Protein AF-A0A5Q2NVH3-F1 (afdb_monomer_lite)

Sequence (102 aa):
MVDRYIDAQADEKRTYYNMYDPFAPKEILPSMLMTTEDIETLAPIQLDLGGPNGFYSSNFAQFVMNGFTHADWENYVAQLKKMNIDTYVSIYQKYYDAYKAK

Radius of gyration: 19.96 Å; chains: 1; bounding box: 62×32×36 Å

pLDDT: mean 87.48, std 13.02, range [45.06, 98.31]

Foldseek 3Di:
DVPVVVVVVVVVVVVVCVVCVVVDDPDDLDPFDADPVLCVVVVQLCCQDPPCPHLPNVVVVVCVVPNDDPVRVVVSVVVNVVSVVVSVVVRSVVRSVVVVVD

Secondary structure (DSSP, 8-state):
--HHHHHHHHHHHHHHHHHHGGGS-SS--------HHHHHHHHHHHHHHHSTTSHHHHHHHHHHHH---HHHHHHHHHHHHHTTHHHHHHHHHHHHHHHHT-

Structure (mmCIF, N/CA/C/O backbone):
data_AF-A0A5Q2NVH3-F1
#
_entry.id   AF-A0A5Q2NVH3-F1
#
loop_
_atom_site.group_PDB
_atom_site.id
_atom_site.type_symbol
_atom_site.label_atom_id
_atom_site.label_alt_id
_atom_site.label_comp_id
_atom_site.label_asym_id
_atom_site.label_entity_id
_atom_site.label_seq_id
_atom_site.pdbx_PDB_ins_code
_atom_site.Cartn_x
_atom_site.Cartn_y
_atom_site.Cartn_z
_atom_site.occupancy
_ato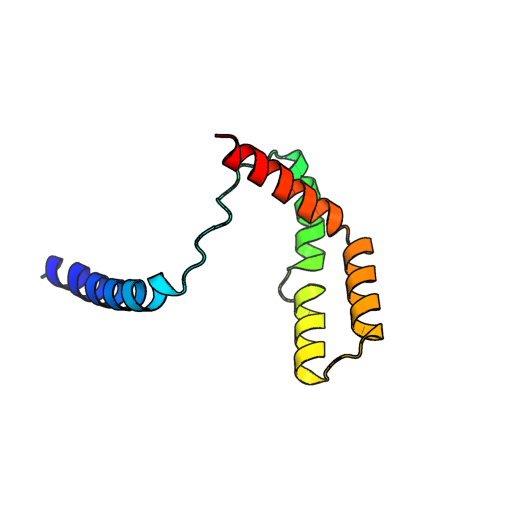m_site.B_iso_or_equiv
_atom_site.auth_seq_id
_atom_site.auth_comp_id
_atom_site.auth_asym_id
_atom_site.auth_atom_id
_atom_site.pdbx_PDB_model_num
ATOM 1 N N . MET A 1 1 ? -44.030 -8.950 -19.074 1.00 45.31 1 MET A N 1
ATOM 2 C CA . MET A 1 1 ? -42.845 -8.566 -19.882 1.00 45.31 1 MET A CA 1
ATOM 3 C C . MET A 1 1 ? -41.650 -8.115 -19.036 1.00 45.31 1 MET A C 1
ATOM 5 O O . MET A 1 1 ? -40.559 -8.082 -19.583 1.00 45.31 1 MET A O 1
ATOM 9 N N . VAL A 1 2 ? -41.809 -7.828 -17.735 1.00 45.06 2 VAL A N 1
ATOM 10 C CA . VAL A 1 2 ? -40.703 -7.387 -16.858 1.00 45.06 2 VAL A CA 1
ATOM 11 C C . VAL A 1 2 ? -39.934 -8.562 -16.223 1.00 45.06 2 VAL A C 1
ATOM 13 O O . VAL A 1 2 ? -38.739 -8.435 -15.995 1.00 45.06 2 VAL A O 1
ATOM 16 N N . ASP A 1 3 ? -40.547 -9.740 -16.062 1.00 48.72 3 ASP A N 1
ATOM 17 C CA . ASP A 1 3 ? -39.888 -10.876 -15.384 1.00 48.72 3 ASP A CA 1
ATOM 18 C C . ASP A 1 3 ? -38.797 -11.568 -16.223 1.00 48.72 3 ASP A C 1
ATOM 20 O O . ASP A 1 3 ? -37.840 -12.112 -15.689 1.00 48.72 3 ASP A O 1
ATOM 24 N N . ARG A 1 4 ? -38.873 -11.498 -17.559 1.00 47.19 4 ARG A N 1
ATOM 25 C CA . ARG A 1 4 ? -37.969 -12.249 -18.456 1.00 47.19 4 ARG A CA 1
ATOM 26 C C . ARG A 1 4 ? -36.587 -11.610 -18.643 1.00 47.19 4 ARG A C 1
ATOM 28 O O . ARG A 1 4 ? -35.658 -12.284 -19.074 1.00 47.19 4 ARG A O 1
ATOM 35 N N . TYR A 1 5 ? -36.462 -10.312 -18.359 1.00 49.00 5 TYR A N 1
ATOM 36 C CA . TYR A 1 5 ? -35.203 -9.571 -18.510 1.00 49.00 5 TYR A CA 1
ATOM 37 C C . TYR A 1 5 ? -34.304 -9.667 -17.273 1.00 49.00 5 TYR A C 1
ATOM 39 O O . TYR A 1 5 ? -33.089 -9.531 -17.404 1.00 49.00 5 TYR A O 1
ATOM 47 N N . ILE A 1 6 ? -34.883 -9.934 -16.097 1.00 54.09 6 ILE A N 1
ATOM 48 C CA . ILE A 1 6 ? -34.126 -10.141 -14.857 1.00 54.09 6 ILE A CA 1
ATOM 49 C C . ILE A 1 6 ? -33.382 -11.482 -14.925 1.00 54.09 6 ILE A C 1
ATOM 51 O O . ILE A 1 6 ? -32.192 -11.531 -14.617 1.00 54.09 6 ILE A O 1
ATOM 55 N N . ASP A 1 7 ? -34.045 -12.530 -15.423 1.00 61.53 7 ASP A N 1
ATOM 56 C CA . ASP A 1 7 ? -33.487 -13.885 -15.467 1.00 61.53 7 ASP A CA 1
ATOM 57 C C . ASP A 1 7 ? -32.384 -14.052 -16.517 1.00 61.53 7 ASP A C 1
ATOM 59 O O . ASP A 1 7 ? -31.327 -14.573 -16.197 1.00 61.53 7 ASP A O 1
ATOM 63 N N . ALA A 1 8 ? -32.543 -13.537 -17.742 1.00 60.34 8 ALA A N 1
ATOM 64 C CA . ALA A 1 8 ? -31.532 -13.739 -18.789 1.00 60.34 8 ALA A CA 1
ATOM 65 C C . ALA A 1 8 ? -30.182 -13.058 -18.475 1.00 60.34 8 ALA A C 1
ATOM 67 O O . ALA A 1 8 ? -29.124 -13.640 -18.707 1.00 60.34 8 ALA A O 1
ATOM 68 N N . GLN A 1 9 ? -30.197 -11.843 -17.907 1.00 61.66 9 GLN A N 1
ATOM 69 C CA . GLN A 1 9 ? -28.964 -11.192 -17.444 1.00 61.66 9 GLN A CA 1
ATOM 70 C C . GLN A 1 9 ? -28.386 -11.869 -16.195 1.00 61.66 9 GLN A C 1
ATOM 72 O O . GLN A 1 9 ? -27.167 -11.891 -16.016 1.00 61.66 9 GLN A O 1
ATOM 77 N N . ALA A 1 10 ? -29.240 -12.413 -15.324 1.00 65.75 10 ALA A N 1
ATOM 78 C CA . ALA A 1 10 ? -28.799 -13.199 -14.178 1.00 65.75 10 ALA A CA 1
ATOM 79 C C . ALA A 1 10 ? -28.172 -14.535 -14.610 1.00 65.75 10 ALA A C 1
ATOM 81 O O . ALA A 1 10 ? -27.168 -14.938 -14.025 1.00 65.75 10 ALA A O 1
ATOM 82 N N . ASP A 1 11 ? -28.699 -15.175 -15.653 1.00 73.44 11 ASP A N 1
ATOM 83 C CA . ASP A 1 11 ? -28.203 -16.427 -16.229 1.00 73.44 11 ASP A CA 1
ATOM 84 C C . ASP A 1 11 ? -26.855 -16.232 -16.933 1.00 73.44 11 ASP A C 1
ATOM 86 O O . ASP A 1 11 ? -25.930 -17.028 -16.747 1.00 73.44 11 ASP A O 1
ATOM 90 N N . GLU A 1 12 ? -26.698 -15.135 -17.680 1.00 77.81 12 GLU A N 1
ATOM 91 C CA . GLU A 1 12 ? -25.421 -14.781 -18.305 1.00 77.81 12 GLU A CA 1
ATOM 92 C C . GLU A 1 12 ? -24.351 -14.520 -17.234 1.00 77.81 12 GLU A C 1
ATOM 94 O O . GLU A 1 12 ? -23.283 -15.135 -17.242 1.00 77.81 12 GLU A O 1
ATOM 99 N N . LYS A 1 13 ? -24.674 -13.698 -16.224 1.00 78.06 13 LYS A N 1
ATOM 100 C CA . LYS A 1 13 ? -23.790 -13.456 -15.074 1.00 78.06 13 LYS A CA 1
ATOM 101 C C . LYS A 1 13 ? -23.440 -14.743 -14.335 1.00 78.06 13 LYS A C 1
ATOM 103 O O . LYS A 1 13 ? -22.280 -14.940 -13.996 1.00 78.06 13 LYS A O 1
ATOM 108 N N . ARG A 1 14 ? -24.410 -15.633 -14.107 1.00 79.88 14 ARG A N 1
ATOM 109 C CA . ARG A 1 14 ? -24.197 -16.924 -13.435 1.00 79.88 14 ARG A CA 1
ATOM 110 C C . ARG A 1 14 ? -23.259 -17.829 -14.230 1.00 79.88 14 ARG A C 1
ATOM 112 O O . ARG A 1 14 ? -22.423 -18.500 -13.634 1.00 79.88 14 ARG A O 1
ATOM 119 N N . THR A 1 15 ? -23.356 -17.808 -15.557 1.00 84.56 15 THR A N 1
ATOM 120 C CA . THR A 1 15 ? -22.443 -18.543 -16.441 1.00 84.56 15 THR A CA 1
ATOM 121 C C . THR A 1 15 ? -21.007 -18.055 -16.271 1.00 84.56 15 THR A C 1
ATOM 123 O O . THR A 1 15 ? -20.10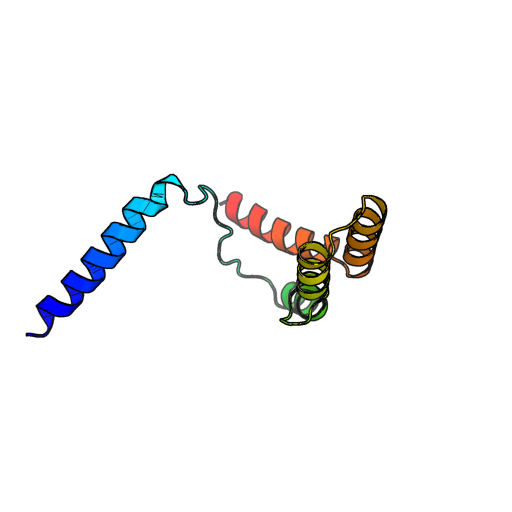8 -18.868 -16.060 1.00 84.56 15 THR A O 1
ATOM 126 N N . TYR A 1 16 ? -20.791 -16.736 -16.278 1.00 83.19 16 TYR A N 1
ATOM 127 C CA . TYR A 1 16 ? -19.465 -16.173 -16.025 1.00 83.19 16 TYR A CA 1
ATOM 128 C C . TYR A 1 16 ? -18.980 -16.461 -14.600 1.00 83.19 16 TYR A C 1
ATOM 130 O O . TYR A 1 16 ? -17.839 -16.877 -14.429 1.00 83.19 16 TYR A O 1
ATOM 138 N N . TYR A 1 17 ? -19.832 -16.319 -13.578 1.00 82.38 17 TYR A N 1
ATOM 139 C CA . TYR A 1 17 ? -19.451 -16.637 -12.200 1.00 82.38 17 TYR A CA 1
ATOM 140 C C . TYR A 1 17 ? -18.985 -18.085 -12.061 1.00 82.38 17 TYR A C 1
ATOM 142 O O . TYR A 1 17 ? -17.893 -18.306 -11.559 1.00 82.38 17 TYR A O 1
ATOM 150 N N . ASN A 1 18 ? -19.733 -19.056 -12.589 1.00 87.25 18 ASN A N 1
ATOM 151 C CA . ASN A 1 18 ? -19.346 -20.469 -12.532 1.00 87.25 18 ASN A CA 1
ATOM 152 C C . ASN A 1 18 ? -18.049 -20.768 -13.302 1.00 87.25 18 ASN A C 1
ATOM 154 O O . ASN A 1 18 ? -17.293 -21.652 -12.910 1.00 87.25 18 ASN A O 1
ATOM 158 N N . MET A 1 19 ? -17.790 -20.052 -14.401 1.00 90.00 19 MET A N 1
ATOM 159 C CA . MET A 1 19 ? -16.549 -20.187 -15.169 1.00 90.00 19 MET A CA 1
ATOM 160 C C . MET A 1 19 ? -15.331 -19.703 -14.372 1.00 90.00 19 MET A C 1
ATOM 162 O O . MET A 1 19 ? -14.267 -20.314 -14.460 1.00 90.00 19 MET A O 1
ATOM 166 N N . TYR A 1 20 ? -15.484 -18.620 -13.604 1.00 85.50 20 TYR A N 1
ATOM 167 C CA . TYR A 1 20 ? -14.389 -18.005 -12.852 1.00 85.50 20 TYR A CA 1
ATOM 168 C C . TYR A 1 20 ? -14.267 -18.490 -11.400 1.00 85.50 20 TYR A C 1
ATOM 170 O O . TYR A 1 20 ? -13.195 -18.340 -10.820 1.00 85.50 20 TYR A O 1
ATOM 178 N N . ASP A 1 21 ? -15.305 -19.108 -10.828 1.00 86.94 21 ASP A N 1
ATOM 179 C CA . ASP A 1 21 ? -15.341 -19.596 -9.440 1.00 86.94 21 ASP A CA 1
ATOM 180 C C . ASP A 1 21 ? -14.149 -20.503 -9.065 1.00 86.94 21 ASP A C 1
ATOM 182 O O . ASP A 1 21 ? -13.522 -20.257 -8.034 1.00 86.94 21 ASP A O 1
ATOM 186 N N . PRO A 1 22 ? -13.698 -21.458 -9.912 1.00 90.44 22 PRO A N 1
ATOM 187 C CA . PRO A 1 22 ? -12.520 -22.277 -9.601 1.00 90.44 22 PRO A CA 1
ATOM 188 C C . PRO A 1 22 ? -11.210 -21.481 -9.500 1.00 90.44 22 PRO A C 1
ATOM 190 O O . PRO A 1 22 ? -10.234 -21.968 -8.929 1.00 90.44 22 PRO A O 1
ATOM 193 N N . PHE A 1 23 ? -11.178 -20.281 -10.083 1.00 88.81 23 PHE A N 1
ATOM 194 C CA . PHE A 1 23 ? -10.034 -19.372 -10.081 1.00 88.81 23 PHE A CA 1
ATOM 195 C C . PHE A 1 23 ? -10.178 -18.257 -9.039 1.00 88.81 23 PHE A C 1
ATOM 197 O O . PHE A 1 23 ? -9.262 -17.447 -8.883 1.00 88.81 23 PHE A O 1
ATOM 204 N N . ALA A 1 24 ? -11.309 -18.194 -8.332 1.00 85.06 24 ALA A N 1
ATOM 205 C CA . ALA A 1 24 ? -11.531 -17.200 -7.301 1.00 85.06 24 ALA A CA 1
ATOM 206 C C . ALA A 1 24 ? -10.607 -17.453 -6.092 1.00 85.06 24 ALA A C 1
ATOM 208 O O . ALA A 1 24 ? -10.353 -18.606 -5.718 1.00 85.06 24 ALA A O 1
ATOM 209 N N . PRO A 1 25 ? -10.102 -16.392 -5.438 1.00 84.25 25 PRO A N 1
ATOM 210 C CA . PRO A 1 25 ? -9.376 -16.538 -4.186 1.00 84.25 25 PRO A CA 1
ATOM 211 C C . PRO A 1 25 ? -10.262 -17.199 -3.126 1.00 84.25 25 PRO A C 1
ATOM 213 O O . PRO A 1 25 ? -11.377 -16.749 -2.869 1.00 84.25 25 PRO A O 1
ATOM 216 N N . LYS A 1 26 ? -9.747 -18.244 -2.468 1.00 84.25 26 LYS A N 1
ATOM 217 C CA . LYS A 1 26 ? -10.449 -18.911 -1.354 1.00 84.25 26 LYS A CA 1
ATOM 218 C C . LYS A 1 26 ? -10.589 -18.014 -0.126 1.00 84.25 26 LYS A C 1
ATOM 220 O O . LYS A 1 26 ? -11.501 -18.195 0.673 1.00 84.25 26 LYS A O 1
ATOM 225 N N . GLU A 1 27 ? -9.665 -17.072 0.033 1.00 82.19 27 GLU A N 1
ATOM 226 C CA . GLU A 1 27 ? -9.660 -16.101 1.116 1.00 82.19 27 GLU A CA 1
ATOM 227 C C . GLU A 1 27 ? -9.803 -14.704 0.526 1.00 82.19 27 GLU A C 1
ATOM 229 O O . GLU A 1 27 ? -9.022 -14.293 -0.333 1.00 82.19 27 GLU A O 1
ATOM 234 N N . ILE A 1 28 ? -10.823 -13.988 0.987 1.00 80.12 28 ILE A N 1
ATOM 235 C CA . ILE A 1 28 ? -11.111 -12.618 0.579 1.00 80.12 28 ILE A CA 1
ATOM 236 C C . ILE A 1 28 ? -10.909 -11.737 1.805 1.00 80.12 28 ILE A C 1
ATOM 238 O O . ILE A 1 28 ? -11.346 -12.090 2.903 1.00 80.12 28 ILE A O 1
ATOM 242 N N . LEU A 1 29 ? -10.259 -10.589 1.619 1.00 81.62 29 LEU A N 1
ATOM 243 C CA . LEU A 1 29 ? -10.180 -9.575 2.660 1.00 81.62 29 LEU A CA 1
ATOM 244 C C . LEU A 1 29 ? -11.599 -9.023 2.904 1.00 81.62 29 LEU A C 1
ATOM 246 O O . LEU A 1 29 ? -12.187 -8.450 1.982 1.00 81.62 29 LEU A O 1
ATOM 250 N N . PRO A 1 30 ? -12.185 -9.213 4.099 1.00 83.31 30 PRO A N 1
ATOM 251 C CA . PRO A 1 30 ? -13.537 -8.748 4.376 1.00 83.31 30 PRO A CA 1
ATOM 252 C C . PRO A 1 30 ? -13.584 -7.217 4.431 1.00 83.31 30 PRO A C 1
ATOM 254 O O . PRO A 1 30 ? -12.568 -6.550 4.621 1.00 83.31 30 PRO A O 1
ATOM 257 N N . SER A 1 31 ? -14.784 -6.644 4.326 1.00 81.00 31 SER A N 1
ATOM 258 C CA . SER A 1 31 ? -14.975 -5.239 4.695 1.00 81.00 31 SER A CA 1
ATOM 259 C C . SER A 1 31 ? -14.771 -5.101 6.206 1.00 81.00 31 SER A C 1
ATOM 261 O O . SER A 1 31 ? -15.515 -5.684 6.996 1.00 81.00 31 SER A O 1
ATOM 263 N N . MET A 1 32 ? -13.723 -4.380 6.603 1.00 84.00 32 MET A N 1
ATOM 264 C CA . MET A 1 32 ? -13.332 -4.228 8.002 1.00 84.00 32 MET A CA 1
ATOM 265 C C . MET A 1 32 ? -13.821 -2.883 8.534 1.00 84.00 32 MET A C 1
ATOM 267 O O . MET A 1 32 ? -13.495 -1.834 7.983 1.00 84.00 32 MET A O 1
ATOM 271 N N . LEU A 1 33 ? -14.605 -2.916 9.613 1.00 87.31 33 LEU A N 1
ATOM 272 C CA . LEU A 1 33 ? -15.003 -1.711 10.337 1.00 87.31 33 LEU A CA 1
ATOM 273 C C . LEU A 1 33 ? -13.831 -1.255 11.210 1.00 87.31 33 LEU A C 1
ATOM 275 O O . LEU A 1 33 ? -13.589 -1.825 12.275 1.00 87.31 33 LEU A O 1
ATOM 279 N N . MET A 1 34 ? -13.095 -0.261 10.720 1.00 93.25 34 MET A N 1
ATOM 280 C CA . MET A 1 34 ? -11.941 0.323 11.402 1.00 93.25 34 MET A CA 1
ATOM 281 C C . MET A 1 34 ? -12.351 1.474 12.329 1.00 93.25 34 MET A C 1
ATOM 283 O O . MET A 1 34 ? -13.393 2.102 12.133 1.00 93.25 34 MET A O 1
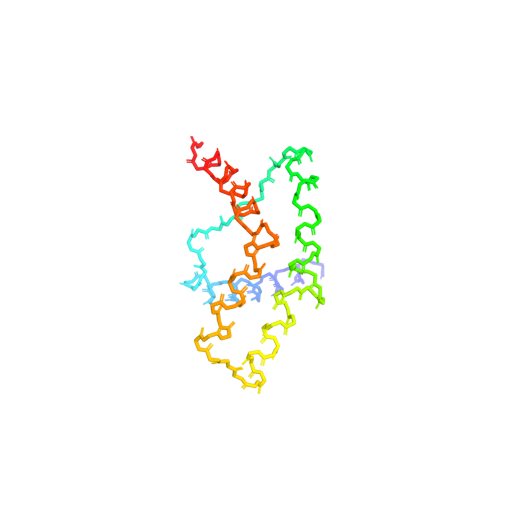ATOM 287 N N . THR A 1 35 ? -11.534 1.760 13.343 1.00 96.69 35 THR A N 1
ATOM 288 C CA . THR A 1 35 ? -11.687 2.958 14.177 1.00 96.69 35 THR A CA 1
ATOM 289 C C . THR A 1 35 ? -11.382 4.220 13.373 1.00 96.69 35 THR A C 1
ATOM 291 O O . THR A 1 35 ? -10.628 4.189 12.401 1.00 96.69 35 THR A O 1
ATOM 294 N N . THR A 1 36 ? -11.929 5.357 13.809 1.00 96.44 36 THR A N 1
ATOM 295 C CA . THR A 1 36 ? -11.649 6.659 13.186 1.00 96.44 36 THR A CA 1
ATOM 296 C C . THR A 1 36 ? -10.155 6.989 13.192 1.00 96.44 36 THR A C 1
ATOM 298 O O . THR A 1 36 ? -9.632 7.409 12.170 1.00 96.44 36 THR A O 1
ATOM 301 N N . GLU A 1 37 ? -9.456 6.728 14.299 1.00 97.19 37 GLU A N 1
ATOM 302 C CA . GLU A 1 37 ? -8.010 6.968 14.436 1.00 97.19 37 GLU A CA 1
ATOM 303 C C . GLU A 1 37 ? -7.176 6.179 13.410 1.00 97.19 37 GLU A C 1
ATOM 305 O O . GLU A 1 37 ? -6.266 6.723 12.778 1.00 97.19 37 GLU A O 1
ATOM 310 N N . ASP A 1 38 ? -7.512 4.904 13.188 1.00 97.12 38 ASP A N 1
ATOM 311 C CA . ASP A 1 38 ? -6.809 4.079 12.204 1.00 97.12 38 ASP A CA 1
ATOM 312 C C . ASP A 1 38 ? -7.115 4.554 10.773 1.00 97.12 38 ASP A C 1
ATOM 314 O O . ASP A 1 38 ? -6.221 4.587 9.929 1.00 97.12 38 ASP A O 1
ATOM 318 N N . ILE A 1 39 ? -8.350 4.988 10.496 1.00 95.38 39 ILE A N 1
ATOM 319 C CA . ILE A 1 39 ? -8.724 5.579 9.200 1.00 95.38 39 ILE A CA 1
ATOM 320 C C . ILE A 1 39 ? -7.955 6.882 8.949 1.00 95.38 39 ILE A C 1
ATOM 322 O O . ILE A 1 39 ? -7.426 7.076 7.855 1.00 95.38 39 ILE A O 1
ATOM 326 N N . GLU A 1 40 ? -7.861 7.761 9.947 1.00 96.56 40 GLU A N 1
ATOM 327 C CA . GLU A 1 40 ? -7.104 9.016 9.863 1.00 96.56 40 GLU A CA 1
ATOM 328 C C . GLU A 1 40 ? -5.609 8.763 9.630 1.00 96.56 40 GLU A C 1
ATOM 330 O O . GLU A 1 40 ? -4.976 9.489 8.865 1.00 96.56 40 GLU A O 1
ATOM 335 N N . THR A 1 41 ? -5.062 7.692 10.213 1.00 96.31 41 THR A N 1
ATOM 336 C CA . THR A 1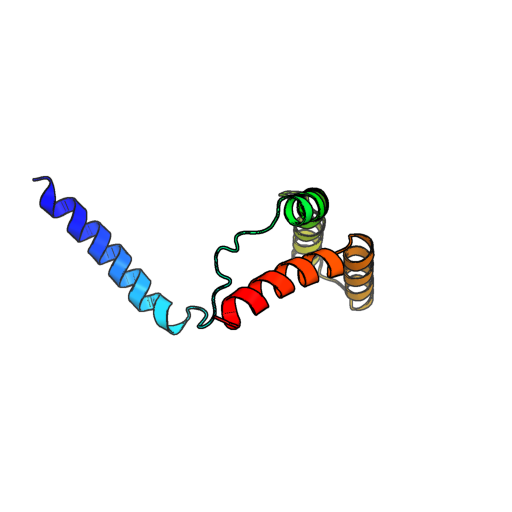 41 ? -3.680 7.253 9.968 1.00 96.31 41 THR A CA 1
ATOM 337 C C . THR A 1 41 ? -3.490 6.720 8.545 1.00 96.31 41 THR A C 1
ATOM 339 O O . THR A 1 41 ? -2.489 7.019 7.893 1.00 96.31 41 THR A O 1
ATOM 342 N N . LEU A 1 42 ? -4.446 5.936 8.038 1.00 95.06 42 LEU A N 1
ATOM 343 C CA . LEU A 1 42 ? -4.369 5.326 6.709 1.00 95.06 42 LEU A CA 1
ATOM 344 C C . LEU A 1 42 ? -4.577 6.324 5.567 1.00 95.06 42 LEU A C 1
ATOM 346 O O . LEU A 1 42 ? -3.957 6.169 4.516 1.00 95.06 42 LEU A O 1
ATOM 350 N N . ALA A 1 43 ? -5.435 7.329 5.749 1.00 93.75 43 ALA A N 1
ATOM 351 C CA . ALA A 1 43 ? -5.833 8.260 4.695 1.00 93.75 43 ALA A CA 1
ATOM 352 C C . ALA A 1 43 ? -4.652 8.923 3.947 1.00 93.75 43 ALA A C 1
ATOM 354 O O . ALA A 1 43 ? -4.614 8.818 2.716 1.00 93.75 43 ALA A O 1
ATOM 355 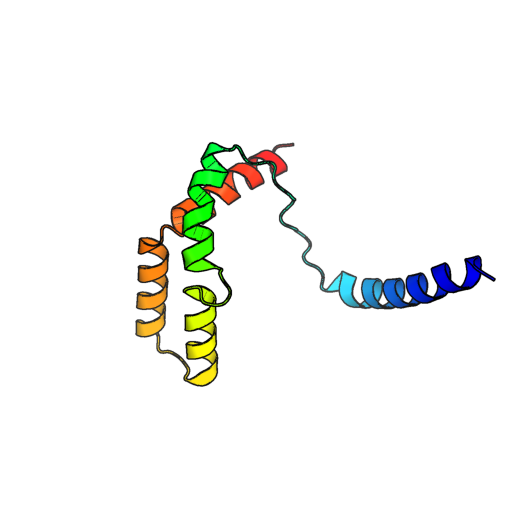N N . PRO A 1 44 ? -3.667 9.559 4.619 1.00 92.75 44 PRO A N 1
ATOM 356 C CA . PRO A 1 44 ? -2.524 10.152 3.924 1.00 92.75 44 PRO A CA 1
ATOM 357 C C . PRO A 1 44 ? -1.638 9.094 3.251 1.00 92.75 44 PRO A C 1
ATOM 359 O O . PRO A 1 44 ? -1.223 9.279 2.111 1.00 92.75 44 PRO A O 1
ATOM 362 N N . ILE A 1 45 ? -1.418 7.946 3.904 1.00 94.19 45 ILE A N 1
ATOM 363 C CA . ILE A 1 45 ? -0.605 6.851 3.352 1.00 94.19 45 ILE A CA 1
ATOM 364 C C . ILE A 1 45 ? -1.234 6.312 2.059 1.00 94.19 45 ILE A C 1
ATOM 366 O O . ILE A 1 45 ? -0.549 6.080 1.064 1.00 94.19 45 ILE A O 1
ATOM 370 N N . GLN A 1 46 ? -2.556 6.142 2.043 1.00 90.88 46 GLN A N 1
ATOM 371 C CA . GLN A 1 46 ? -3.283 5.640 0.884 1.00 90.88 46 GLN A CA 1
ATOM 372 C C . GLN A 1 46 ? -3.288 6.635 -0.280 1.00 90.88 46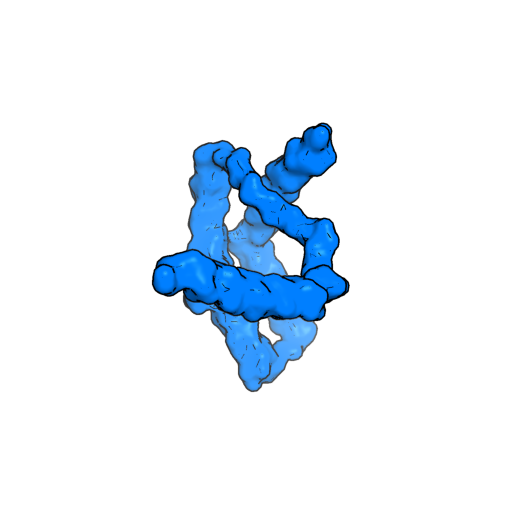 GLN A C 1
ATOM 374 O O . GLN A 1 46 ? -3.200 6.207 -1.434 1.00 90.88 46 GLN A O 1
ATOM 379 N N . LEU A 1 47 ? -3.357 7.939 0.005 1.00 90.94 47 LEU A N 1
ATOM 380 C CA . LEU A 1 47 ? -3.257 8.979 -1.018 1.00 90.94 47 LEU A CA 1
ATOM 381 C C . LEU A 1 47 ? -1.899 8.924 -1.728 1.00 90.94 47 LEU A C 1
ATOM 383 O O . LEU A 1 47 ? -1.852 8.901 -2.960 1.00 90.94 47 LEU A O 1
ATOM 387 N N . ASP A 1 48 ? -0.821 8.835 -0.951 1.00 90.50 48 ASP A N 1
ATOM 388 C CA . ASP A 1 48 ? 0.546 8.835 -1.469 1.00 90.50 48 ASP A CA 1
ATOM 389 C C . ASP A 1 48 ? 0.888 7.528 -2.205 1.00 90.50 48 ASP A C 1
ATOM 391 O O . ASP A 1 48 ? 1.540 7.536 -3.254 1.00 90.50 48 ASP A O 1
ATOM 395 N N . LEU A 1 49 ? 0.429 6.384 -1.688 1.00 91.25 49 LEU A N 1
ATOM 396 C CA . LEU A 1 49 ? 0.711 5.074 -2.274 1.00 91.25 49 LEU A CA 1
ATOM 397 C C . LEU A 1 49 ? -0.184 4.742 -3.471 1.00 91.25 49 LEU A C 1
ATOM 399 O O . LEU A 1 49 ? 0.322 4.369 -4.530 1.00 91.25 49 LEU A O 1
ATOM 403 N N . GLY A 1 50 ? -1.504 4.812 -3.278 1.00 81.00 50 GLY A N 1
ATOM 404 C CA . GLY A 1 50 ? -2.498 4.104 -4.091 1.00 81.00 50 GLY A CA 1
ATOM 405 C C . GLY A 1 50 ? -3.363 4.985 -4.988 1.00 81.00 50 GLY A C 1
ATOM 406 O O . GLY A 1 50 ? -4.219 4.462 -5.700 1.00 81.00 50 GLY A O 1
ATOM 407 N N . GLY A 1 51 ? -3.170 6.307 -4.975 1.00 82.94 51 GLY A N 1
ATOM 408 C CA . GLY A 1 51 ? -3.879 7.199 -5.890 1.00 82.94 51 GLY A CA 1
ATOM 409 C C . GLY A 1 51 ? -3.619 6.869 -7.376 1.00 82.94 51 GLY A C 1
ATOM 410 O O . GLY A 1 51 ? -2.649 6.179 -7.710 1.00 82.94 51 GLY A O 1
ATOM 411 N N . PRO A 1 52 ? -4.422 7.414 -8.313 1.00 75.69 52 PRO A N 1
ATOM 412 C CA . PRO A 1 52 ? -4.202 7.252 -9.758 1.00 75.69 52 PRO A CA 1
ATOM 413 C C . PRO A 1 52 ? -2.788 7.647 -10.217 1.00 75.69 52 PRO A C 1
ATOM 415 O O . PRO A 1 52 ? -2.251 7.053 -11.144 1.00 75.69 52 PRO A O 1
ATOM 418 N N . ASN A 1 53 ? -2.168 8.597 -9.507 1.00 77.88 53 ASN A N 1
ATOM 419 C CA . ASN A 1 53 ? -0.784 9.040 -9.699 1.00 77.88 53 ASN A CA 1
ATOM 420 C C . ASN A 1 53 ? 0.103 8.740 -8.476 1.00 77.88 53 ASN A C 1
ATOM 422 O O . ASN A 1 53 ? 1.123 9.393 -8.274 1.00 77.88 53 ASN A O 1
ATOM 426 N N . GLY A 1 54 ? -0.315 7.794 -7.633 1.00 88.31 54 GLY A N 1
ATOM 427 C CA . GLY A 1 54 ? 0.420 7.388 -6.444 1.00 88.31 54 GLY A CA 1
ATOM 428 C C . GLY A 1 54 ? 1.743 6.708 -6.788 1.00 88.31 54 GLY A C 1
ATOM 429 O O . GLY A 1 54 ? 2.018 6.330 -7.937 1.00 88.31 54 GLY A O 1
ATOM 430 N N . PHE A 1 55 ? 2.576 6.529 -5.770 1.00 94.75 55 PHE A N 1
ATOM 431 C CA . PHE A 1 55 ? 3.892 5.920 -5.922 1.00 94.75 55 PHE A CA 1
ATOM 432 C C . PHE A 1 55 ? 3.826 4.507 -6.517 1.00 94.75 55 PHE A C 1
ATOM 434 O O . PHE A 1 55 ? 4.663 4.152 -7.345 1.00 94.75 55 PHE A O 1
ATOM 441 N N . TYR A 1 56 ? 2.808 3.710 -6.173 1.00 92.69 56 TYR A N 1
ATOM 442 C CA . TYR A 1 56 ? 2.623 2.387 -6.771 1.00 92.69 56 TYR A CA 1
ATOM 443 C C . TYR A 1 56 ? 2.331 2.473 -8.275 1.00 92.69 56 TYR A C 1
ATOM 445 O O . TYR A 1 56 ? 3.055 1.877 -9.072 1.00 92.69 56 TYR A O 1
ATOM 453 N N . SER A 1 57 ? 1.309 3.240 -8.667 1.00 90.75 57 SER A N 1
ATOM 454 C CA . SER A 1 57 ? 0.835 3.322 -10.056 1.00 90.75 57 SER A CA 1
ATOM 455 C C . SER A 1 57 ? 1.920 3.840 -11.005 1.00 90.75 57 SER A C 1
ATOM 457 O O . SER A 1 57 ? 2.108 3.303 -12.097 1.00 90.75 57 SER A O 1
ATOM 459 N N . SER A 1 58 ? 2.680 4.847 -10.565 1.00 92.31 58 SER A N 1
ATOM 460 C CA . SER A 1 58 ? 3.787 5.422 -11.340 1.00 92.31 58 SER A CA 1
ATOM 461 C C . SER A 1 58 ? 4.955 4.445 -11.524 1.00 92.31 58 SER A C 1
ATOM 463 O O . SER A 1 58 ? 5.422 4.260 -12.650 1.00 92.31 58 SER A O 1
ATOM 465 N N . ASN A 1 59 ? 5.397 3.768 -10.458 1.00 95.12 59 ASN A N 1
ATOM 466 C CA . ASN A 1 59 ? 6.482 2.784 -10.549 1.00 95.12 59 ASN A CA 1
ATOM 467 C C . ASN A 1 59 ? 6.061 1.538 -11.336 1.00 95.12 59 ASN A C 1
ATOM 469 O O . ASN A 1 59 ? 6.844 1.040 -12.138 1.00 95.12 59 ASN A O 1
ATOM 473 N N . PHE A 1 60 ? 4.820 1.067 -11.172 1.00 94.00 60 PHE A N 1
ATOM 474 C CA . PHE A 1 60 ? 4.284 -0.044 -11.959 1.00 94.00 60 PHE A CA 1
ATOM 475 C C . PHE A 1 60 ? 4.342 0.259 -13.461 1.00 94.00 60 PHE A C 1
ATOM 477 O O . PHE A 1 60 ? 4.886 -0.539 -14.225 1.00 94.00 60 PHE A O 1
ATOM 484 N N . ALA A 1 61 ? 3.857 1.432 -13.884 1.00 93.81 61 ALA A N 1
ATOM 485 C CA . ALA A 1 61 ? 3.930 1.846 -15.284 1.00 93.81 61 ALA A CA 1
ATOM 486 C C . ALA A 1 61 ? 5.383 1.898 -15.786 1.00 93.81 61 ALA A C 1
ATOM 488 O O . ALA A 1 61 ? 5.685 1.373 -16.857 1.00 93.81 61 ALA A O 1
ATOM 489 N N . GLN A 1 62 ? 6.294 2.472 -14.994 1.00 94.38 62 GLN A N 1
ATOM 490 C CA . GLN A 1 62 ? 7.711 2.555 -15.347 1.00 94.38 62 GLN A CA 1
ATOM 491 C C . GLN A 1 62 ? 8.354 1.172 -15.515 1.00 94.38 62 GLN A C 1
ATOM 493 O O . GLN A 1 62 ? 9.057 0.941 -16.498 1.00 94.38 62 GLN A O 1
ATOM 498 N N . PHE A 1 63 ? 8.085 0.248 -14.591 1.00 97.00 63 PHE A N 1
ATOM 499 C CA . PHE A 1 63 ? 8.627 -1.110 -14.610 1.00 97.00 63 PHE A CA 1
ATOM 500 C C . PHE A 1 63 ? 8.096 -1.929 -15.784 1.00 97.00 63 PHE A C 1
ATOM 502 O O . PHE A 1 63 ? 8.852 -2.680 -16.393 1.00 97.00 63 PHE A O 1
ATOM 509 N N . VAL A 1 64 ? 6.818 -1.769 -16.134 1.00 96.62 64 VAL A N 1
ATOM 510 C CA . VAL A 1 64 ? 6.226 -2.448 -17.295 1.00 96.62 64 VAL A CA 1
ATOM 511 C C . VAL A 1 64 ? 6.814 -1.918 -18.603 1.00 96.62 64 VAL A C 1
ATOM 513 O O . VAL A 1 64 ? 7.125 -2.707 -19.490 1.00 96.62 64 VAL A O 1
ATOM 516 N N . MET A 1 65 ? 6.975 -0.597 -18.735 1.00 97.25 65 MET A N 1
ATOM 517 C CA . MET A 1 65 ? 7.451 0.011 -19.983 1.00 97.25 65 MET A CA 1
ATOM 518 C C . MET A 1 65 ? 8.949 -0.185 -20.213 1.00 97.25 65 MET A C 1
ATOM 520 O O . MET A 1 65 ? 9.365 -0.429 -21.342 1.00 97.25 65 MET A O 1
ATOM 524 N N . ASN A 1 66 ? 9.756 -0.051 -19.160 1.00 97.00 66 ASN A N 1
ATOM 525 C CA . ASN A 1 66 ? 11.210 0.064 -19.284 1.00 97.00 66 ASN A CA 1
ATOM 526 C C . ASN A 1 66 ? 11.971 -1.100 -18.638 1.00 97.00 66 ASN A C 1
ATOM 528 O O . ASN A 1 66 ? 13.197 -1.155 -18.724 1.00 97.00 66 ASN A O 1
ATOM 532 N N . GLY A 1 67 ? 11.263 -2.036 -18.000 1.00 96.06 67 GLY A N 1
ATOM 533 C CA . GLY A 1 67 ? 11.881 -3.009 -17.109 1.00 96.06 67 GLY A CA 1
ATOM 534 C C . GLY A 1 67 ? 12.434 -2.348 -15.844 1.00 96.06 67 GLY A C 1
ATOM 535 O O . GLY A 1 67 ? 12.308 -1.143 -15.625 1.00 96.06 67 GLY A O 1
ATOM 536 N N . PHE A 1 68 ? 13.040 -3.160 -14.984 1.00 97.56 68 PHE A N 1
ATOM 537 C CA . PHE A 1 68 ? 13.728 -2.700 -13.781 1.00 97.56 68 PHE A CA 1
ATOM 538 C C . PHE A 1 68 ? 14.825 -3.692 -13.395 1.00 97.56 68 PHE A C 1
ATOM 540 O O . PHE A 1 68 ? 14.757 -4.879 -13.723 1.00 97.56 68 PHE A O 1
ATOM 547 N N . THR A 1 69 ? 15.852 -3.203 -12.709 1.00 98.00 69 THR A N 1
ATOM 548 C CA . THR A 1 69 ? 16.924 -4.028 -12.148 1.00 98.00 69 THR A CA 1
ATOM 549 C C . THR A 1 69 ? 16.613 -4.438 -10.709 1.00 98.00 69 THR A C 1
ATOM 551 O O . THR A 1 69 ? 15.704 -3.916 -10.066 1.00 98.00 69 THR A O 1
ATOM 554 N N . HIS A 1 70 ? 17.413 -5.348 -10.151 1.00 97.88 70 HIS A N 1
ATOM 555 C CA . HIS A 1 70 ? 17.305 -5.691 -8.733 1.00 97.88 70 HIS A CA 1
ATOM 556 C C . HIS A 1 70 ? 17.528 -4.477 -7.811 1.00 97.88 70 HIS A C 1
ATOM 558 O O . HIS A 1 70 ? 16.804 -4.312 -6.836 1.00 97.88 70 HIS A O 1
ATOM 564 N N . ALA A 1 71 ? 18.469 -3.590 -8.149 1.00 98.25 71 ALA A N 1
ATOM 565 C CA . ALA A 1 71 ? 18.725 -2.380 -7.367 1.00 98.25 71 ALA A CA 1
ATOM 566 C C . ALA A 1 71 ? 17.537 -1.401 -7.409 1.00 98.25 71 ALA A C 1
ATOM 568 O O . ALA A 1 71 ? 17.193 -0.800 -6.390 1.00 98.25 71 ALA A O 1
ATOM 569 N N . ASP A 1 72 ? 16.868 -1.281 -8.562 1.00 97.19 72 ASP A N 1
ATOM 570 C CA . ASP A 1 72 ? 15.648 -0.472 -8.688 1.00 97.19 72 ASP A CA 1
ATOM 571 C C . ASP A 1 72 ? 14.531 -1.017 -7.794 1.00 97.19 72 ASP A C 1
ATOM 573 O O . ASP A 1 72 ? 13.831 -0.250 -7.130 1.00 97.19 72 ASP A O 1
ATOM 577 N N . TRP A 1 73 ? 14.403 -2.346 -7.726 1.00 97.75 73 TRP A N 1
ATOM 578 C CA . TRP A 1 73 ? 13.451 -3.014 -6.842 1.00 97.75 73 TRP A CA 1
ATOM 579 C C . TRP A 1 73 ? 13.737 -2.748 -5.364 1.00 97.75 73 TRP A C 1
ATOM 581 O O . TRP A 1 73 ? 12.834 -2.366 -4.619 1.00 97.75 73 TRP A O 1
ATOM 591 N N . GLU A 1 74 ? 14.987 -2.906 -4.925 1.00 98.31 74 GLU A N 1
ATOM 592 C CA . GLU A 1 74 ? 15.364 -2.626 -3.536 1.00 98.31 74 GLU A CA 1
ATOM 593 C C . GLU A 1 74 ? 15.094 -1.164 -3.162 1.00 98.31 74 GLU A C 1
ATOM 595 O O . GLU A 1 74 ? 14.547 -0.883 -2.092 1.00 98.31 74 GLU A O 1
ATOM 600 N N . ASN A 1 75 ? 15.404 -0.228 -4.063 1.00 97.88 75 ASN A N 1
ATOM 601 C CA . ASN A 1 75 ? 15.112 1.186 -3.861 1.00 97.88 75 ASN A CA 1
ATOM 602 C C . ASN A 1 75 ? 13.600 1.468 -3.804 1.00 97.88 75 ASN A C 1
ATOM 604 O O . ASN A 1 75 ? 13.154 2.247 -2.960 1.00 97.88 75 ASN A O 1
ATOM 608 N N . TYR A 1 76 ? 12.800 0.826 -4.658 1.00 97.25 76 TYR A N 1
ATOM 609 C CA . TYR A 1 76 ? 11.338 0.914 -4.616 1.00 97.25 76 TYR A CA 1
ATOM 610 C C . TYR A 1 76 ? 10.786 0.448 -3.261 1.00 97.25 76 TYR A C 1
ATOM 612 O O . TYR A 1 76 ? 10.039 1.180 -2.609 1.00 97.25 76 TYR A O 1
ATOM 620 N N . VAL A 1 77 ? 11.224 -0.718 -2.777 1.00 97.06 77 VAL A N 1
ATOM 621 C CA . VAL A 1 77 ? 10.818 -1.249 -1.465 1.00 97.06 77 VAL A CA 1
ATOM 622 C C . VAL A 1 77 ? 11.265 -0.327 -0.325 1.00 97.06 77 VAL A C 1
ATOM 624 O O . VAL A 1 77 ? 10.499 -0.075 0.606 1.00 97.06 77 VAL A O 1
ATOM 627 N N . ALA A 1 78 ? 12.479 0.225 -0.388 1.00 98.06 78 ALA A N 1
ATOM 628 C CA . ALA A 1 78 ? 12.968 1.168 0.615 1.00 98.06 78 ALA A CA 1
ATOM 629 C C . ALA A 1 78 ? 12.140 2.464 0.656 1.00 98.06 78 ALA A C 1
ATOM 631 O O . ALA A 1 78 ? 11.916 3.020 1.732 1.00 98.06 78 ALA A O 1
ATOM 632 N N . GLN A 1 79 ? 11.667 2.944 -0.496 1.00 97.12 79 GLN A N 1
ATOM 633 C CA . GLN A 1 79 ? 10.780 4.103 -0.570 1.00 97.12 79 GLN A CA 1
ATOM 634 C C . GLN A 1 79 ? 9.396 3.796 0.007 1.00 97.12 79 GLN A C 1
ATOM 636 O O . GLN A 1 79 ? 8.921 4.576 0.828 1.00 97.12 79 GLN A O 1
ATOM 641 N N . LEU A 1 80 ? 8.802 2.636 -0.297 1.00 96.12 80 LEU A N 1
ATOM 642 C CA . LEU A 1 80 ? 7.540 2.211 0.327 1.00 96.12 80 LEU A CA 1
ATOM 643 C C . LEU A 1 80 ? 7.625 2.210 1.862 1.00 96.12 80 LEU A C 1
ATOM 645 O O . LEU A 1 80 ? 6.708 2.678 2.536 1.00 96.12 80 LEU A O 1
ATOM 649 N N . LYS A 1 81 ? 8.748 1.747 2.424 1.00 96.12 81 LYS A N 1
ATOM 650 C CA . LYS A 1 81 ? 8.991 1.791 3.876 1.00 96.12 81 LYS A CA 1
ATOM 651 C C . LYS A 1 81 ? 9.002 3.215 4.427 1.00 96.12 81 LYS A C 1
ATOM 653 O O . LYS A 1 81 ? 8.376 3.472 5.449 1.00 96.12 81 LYS A O 1
ATOM 658 N N . LYS A 1 82 ? 9.651 4.157 3.734 1.00 96.00 82 LYS A N 1
ATOM 659 C CA . LYS A 1 82 ? 9.633 5.588 4.105 1.00 96.00 82 LYS A CA 1
ATOM 660 C C . LYS A 1 82 ? 8.234 6.202 4.016 1.00 96.00 82 LYS A C 1
ATOM 662 O O . LYS A 1 82 ? 7.949 7.155 4.728 1.00 96.00 82 LYS A O 1
ATOM 667 N N . MET A 1 83 ? 7.378 5.645 3.164 1.00 94.88 83 MET A N 1
ATOM 668 C CA . MET A 1 83 ? 5.970 6.019 3.016 1.00 94.88 83 MET A CA 1
ATOM 669 C C . MET A 1 83 ? 5.046 5.274 3.995 1.00 94.88 83 MET A C 1
ATOM 671 O O . MET A 1 83 ? 3.834 5.256 3.804 1.00 94.88 83 MET A O 1
ATOM 675 N N . ASN A 1 84 ? 5.596 4.656 5.046 1.00 95.56 84 ASN A N 1
ATOM 676 C CA . ASN A 1 84 ? 4.847 3.965 6.098 1.00 95.56 84 ASN A CA 1
ATOM 677 C C . ASN A 1 84 ? 3.980 2.792 5.605 1.00 95.56 84 ASN A C 1
ATOM 679 O O . ASN A 1 84 ? 2.934 2.501 6.191 1.00 95.56 84 ASN A O 1
ATOM 683 N N . ILE A 1 85 ? 4.427 2.064 4.571 1.00 95.81 85 ILE A N 1
ATOM 684 C CA . ILE A 1 85 ? 3.745 0.836 4.123 1.00 95.81 85 ILE A CA 1
ATOM 685 C C . ILE A 1 85 ? 3.604 -0.194 5.257 1.00 95.81 85 ILE A C 1
ATOM 687 O O . ILE A 1 85 ? 2.602 -0.899 5.325 1.00 95.81 85 ILE A O 1
ATOM 691 N N . ASP A 1 86 ? 4.562 -0.253 6.185 1.00 96.94 86 ASP A N 1
ATOM 692 C CA . ASP A 1 86 ? 4.520 -1.186 7.316 1.00 96.94 86 ASP A CA 1
ATOM 693 C C . ASP A 1 86 ? 3.386 -0.823 8.297 1.00 96.94 86 ASP A C 1
ATOM 695 O O . ASP A 1 86 ? 2.671 -1.698 8.794 1.00 96.94 86 ASP A O 1
ATOM 699 N N . THR A 1 87 ? 3.142 0.474 8.519 1.00 97.12 87 THR A N 1
ATOM 700 C CA . THR A 1 87 ? 1.987 0.956 9.294 1.00 97.12 87 THR A CA 1
ATOM 701 C C . THR A 1 87 ? 0.685 0.620 8.579 1.00 97.12 87 THR A C 1
ATOM 703 O O . THR A 1 87 ? -0.231 0.091 9.203 1.00 97.12 87 THR A O 1
ATOM 706 N N . TYR A 1 88 ? 0.623 0.845 7.263 1.00 95.31 88 TYR A N 1
ATOM 707 C CA . TYR A 1 88 ? -0.535 0.474 6.452 1.00 95.31 88 TYR A CA 1
ATOM 708 C C . TYR A 1 88 ? -0.866 -1.015 6.615 1.00 95.31 88 TYR A C 1
ATOM 710 O O . TYR A 1 88 ? -1.970 -1.367 7.021 1.00 95.31 88 TYR A O 1
ATOM 718 N N . VAL A 1 89 ? 0.109 -1.898 6.387 1.00 95.56 89 VAL A N 1
ATOM 719 C CA . VAL A 1 89 ? -0.084 -3.352 6.494 1.00 95.56 89 VAL A CA 1
ATOM 720 C C . VAL A 1 89 ? -0.472 -3.770 7.913 1.00 95.56 89 VAL A C 1
ATOM 722 O O . VAL A 1 89 ? -1.383 -4.580 8.071 1.00 95.56 89 VAL A O 1
ATOM 725 N N . SER A 1 90 ? 0.159 -3.212 8.949 1.00 97.38 90 SER A N 1
ATOM 726 C CA . SER A 1 90 ? -0.130 -3.602 10.338 1.00 97.38 90 SER A CA 1
ATOM 727 C C . SER A 1 90 ? -1.543 -3.225 10.794 1.00 97.38 90 SER A C 1
ATOM 729 O O . SER A 1 90 ? -2.187 -4.022 11.478 1.00 97.38 90 SER A O 1
ATOM 731 N N . ILE A 1 91 ? -2.070 -2.071 10.363 1.00 96.44 91 ILE A N 1
ATOM 732 C CA . ILE A 1 91 ? -3.464 -1.691 10.627 1.00 96.44 91 ILE A CA 1
ATOM 733 C C . ILE A 1 91 ? -4.412 -2.691 9.958 1.00 96.44 91 ILE A C 1
ATOM 735 O O . ILE A 1 91 ? -5.304 -3.218 10.617 1.00 96.44 91 ILE A O 1
ATOM 739 N N . TYR A 1 92 ? -4.204 -3.027 8.681 1.00 94.81 92 TYR A N 1
ATOM 740 C CA . TYR A 1 92 ? -5.039 -4.029 8.008 1.00 94.81 92 TYR A CA 1
ATOM 741 C C . TYR A 1 92 ? -4.945 -5.410 8.675 1.00 94.81 92 TYR A C 1
ATOM 743 O O . TYR A 1 92 ? -5.973 -6.057 8.881 1.00 94.81 92 TYR A O 1
ATOM 751 N N . GLN A 1 93 ? -3.744 -5.839 9.074 1.00 95.38 93 GLN A N 1
ATOM 752 C CA . GLN A 1 93 ? -3.535 -7.119 9.753 1.00 95.38 93 GLN A CA 1
ATOM 753 C C . GLN A 1 93 ? -4.297 -7.190 11.083 1.00 95.38 93 GLN A C 1
ATOM 755 O O . GLN A 1 93 ? -5.000 -8.166 11.327 1.00 95.38 93 GLN A O 1
ATOM 760 N N . LYS A 1 94 ? -4.245 -6.129 11.901 1.00 95.25 94 LYS A N 1
ATOM 761 C CA . LYS A 1 94 ? -4.986 -6.018 13.171 1.00 95.25 94 LYS A CA 1
ATOM 762 C C . LYS A 1 94 ? -6.474 -6.336 13.000 1.00 95.25 94 LYS A C 1
ATOM 764 O O . LYS A 1 94 ? -7.045 -7.087 13.791 1.00 95.25 94 LYS A O 1
ATOM 769 N N . TYR A 1 95 ? -7.116 -5.768 11.980 1.00 94.44 95 TYR A N 1
ATOM 770 C CA . TYR A 1 95 ? -8.543 -5.994 11.741 1.00 94.44 95 TYR A CA 1
ATOM 771 C C . TYR A 1 95 ? -8.836 -7.348 11.096 1.00 94.44 95 TYR A C 1
ATOM 773 O O . TYR A 1 95 ? -9.878 -7.943 11.382 1.00 94.44 95 TYR A O 1
ATOM 781 N N . TYR A 1 96 ? -7.921 -7.859 10.272 1.00 93.12 96 TYR A N 1
ATOM 782 C CA . TYR A 1 96 ? -8.046 -9.190 9.691 1.00 93.12 96 TYR A CA 1
ATOM 783 C C . TYR A 1 96 ? -7.976 -10.273 10.770 1.00 93.12 96 TYR A C 1
ATOM 785 O O . TYR A 1 96 ? -8.831 -11.157 10.813 1.00 93.12 96 TYR A O 1
ATOM 793 N N . ASP A 1 97 ? -7.027 -10.155 11.698 1.00 93.00 97 ASP A N 1
ATOM 794 C CA . ASP A 1 97 ? -6.883 -11.067 12.834 1.00 93.00 97 ASP A CA 1
ATOM 795 C C . ASP A 1 97 ? -8.126 -11.026 13.730 1.00 93.00 97 ASP A C 1
ATOM 797 O O . ASP A 1 97 ? -8.664 -12.067 14.108 1.00 93.00 97 ASP A O 1
ATOM 801 N N . ALA A 1 98 ? -8.653 -9.828 14.005 1.00 91.38 98 ALA A N 1
ATOM 802 C CA . ALA A 1 98 ? -9.889 -9.660 14.769 1.00 91.38 98 ALA A CA 1
ATOM 803 C C . ALA A 1 98 ? -11.123 -10.255 14.066 1.00 91.38 98 ALA A C 1
ATOM 805 O O . ALA A 1 98 ? -12.067 -10.677 14.736 1.00 91.38 98 ALA A O 1
ATOM 806 N N . TYR A 1 99 ? -11.143 -10.277 12.731 1.00 89.81 99 TYR A N 1
ATOM 807 C CA . TYR A 1 99 ? -12.180 -10.953 11.956 1.00 89.81 99 TYR A CA 1
ATOM 808 C C . TYR A 1 99 ? -12.031 -12.477 12.019 1.00 89.81 99 TYR A C 1
ATOM 810 O O . TYR A 1 99 ? -13.021 -13.164 12.239 1.00 89.81 99 TYR A O 1
ATOM 818 N N . LYS A 1 100 ? -10.811 -13.003 11.864 1.00 89.12 100 LYS A N 1
ATOM 819 C CA . LYS A 1 100 ? -10.524 -14.448 11.886 1.00 89.12 100 LYS A CA 1
ATOM 820 C C . LYS A 1 100 ? -10.655 -15.090 13.266 1.00 89.12 100 LYS A C 1
ATOM 822 O O . LYS A 1 100 ? -10.832 -16.300 13.346 1.00 89.12 100 LYS A O 1
ATOM 827 N N . ALA A 1 101 ? -10.543 -14.306 14.335 1.00 88.19 101 ALA A N 1
ATOM 828 C CA . ALA A 1 101 ? -10.739 -14.775 15.704 1.00 88.19 101 ALA A CA 1
ATOM 829 C C . ALA A 1 101 ? -12.222 -14.963 16.094 1.00 88.19 101 ALA A C 1
ATOM 831 O O . ALA A 1 101 ? -12.494 -15.416 17.207 1.00 88.19 101 ALA A O 1
ATOM 832 N N . LYS A 1 102 ? -13.164 -14.584 15.221 1.00 67.25 102 LYS A N 1
ATOM 833 C CA . LYS A 1 102 ? -14.610 -14.779 15.397 1.00 67.25 102 LYS A CA 1
ATOM 834 C C . LYS A 1 102 ? -15.080 -16.029 14.667 1.00 67.25 102 LYS A C 1
ATOM 836 O O . LYS A 1 102 ? -15.995 -16.679 15.214 1.00 67.25 102 LYS A O 1
#